Protein AF-A0A2R6H9Q8-F1 (afdb_monomer)

Structure (mmCIF, N/CA/C/O backbone):
data_AF-A0A2R6H9Q8-F1
#
_entry.id   AF-A0A2R6H9Q8-F1
#
loop_
_atom_site.group_PDB
_atom_site.id
_atom_site.type_symbol
_atom_site.label_atom_id
_atom_site.label_alt_id
_atom_site.label_comp_id
_atom_site.label_asym_id
_atom_site.label_entity_id
_atom_site.label_seq_id
_atom_site.pdbx_PDB_ins_code
_atom_site.Cartn_x
_atom_site.Cartn_y
_atom_site.Cartn_z
_atom_site.occupancy
_atom_site.B_iso_or_equiv
_atom_site.auth_seq_id
_atom_site.auth_comp_id
_atom_site.auth_asym_id
_atom_site.auth_atom_id
_atom_site.pdbx_PDB_model_num
ATOM 1 N N . MET A 1 1 ? -2.227 -6.342 26.561 1.00 48.22 1 MET A N 1
ATOM 2 C CA . MET A 1 1 ? -1.090 -5.835 25.767 1.00 48.22 1 MET A CA 1
ATOM 3 C C . MET A 1 1 ? -1.320 -6.201 24.305 1.00 48.22 1 MET A C 1
ATOM 5 O O . MET A 1 1 ? -1.030 -7.335 23.943 1.00 48.22 1 MET A O 1
ATOM 9 N N . PRO A 1 2 ? -1.917 -5.323 23.484 1.00 45.78 2 PRO A N 1
ATOM 10 C CA . PRO A 1 2 ? -1.997 -5.495 22.040 1.00 45.78 2 PRO A CA 1
ATOM 11 C C . PRO A 1 2 ? -1.032 -4.508 21.357 1.00 45.78 2 PRO A C 1
ATOM 13 O O . PRO A 1 2 ? -1.459 -3.516 20.785 1.00 45.78 2 PRO A O 1
ATOM 16 N N . ASP A 1 3 ? 0.275 -4.755 21.451 1.00 46.53 3 ASP A N 1
ATOM 17 C CA . ASP A 1 3 ? 1.310 -3.813 20.976 1.00 46.53 3 ASP A CA 1
ATOM 18 C C . ASP A 1 3 ? 2.026 -4.256 19.687 1.00 46.53 3 ASP A C 1
ATOM 20 O O . ASP A 1 3 ? 3.054 -3.694 19.316 1.00 46.53 3 ASP A O 1
ATOM 24 N N . VAL A 1 4 ? 1.527 -5.269 18.967 1.00 46.09 4 VAL A N 1
ATOM 25 C CA . VAL A 1 4 ? 2.305 -5.882 17.867 1.00 46.09 4 VAL A CA 1
ATOM 26 C C . VAL A 1 4 ? 1.468 -6.194 16.623 1.00 46.09 4 VAL A C 1
ATOM 28 O O . VAL A 1 4 ? 1.550 -7.289 16.081 1.00 46.09 4 VAL A O 1
ATOM 31 N N . LEU A 1 5 ? 0.659 -5.245 16.136 1.00 49.03 5 LEU A N 1
ATOM 32 C CA . LEU A 1 5 ? 0.044 -5.375 14.798 1.00 49.03 5 LEU A CA 1
ATOM 33 C C . LEU A 1 5 ? 0.422 -4.266 13.798 1.00 49.03 5 LEU A C 1
ATOM 35 O O . LEU A 1 5 ? 0.366 -4.508 12.599 1.00 49.03 5 LEU A O 1
ATOM 39 N N . ALA A 1 6 ? 0.884 -3.091 14.241 1.00 49.84 6 ALA A N 1
ATOM 40 C CA . ALA A 1 6 ? 1.056 -1.928 13.355 1.00 49.84 6 ALA A CA 1
ATOM 41 C C . ALA A 1 6 ? 2.492 -1.665 12.842 1.00 49.84 6 ALA A C 1
ATOM 43 O O . ALA A 1 6 ? 2.692 -0.739 12.064 1.00 49.84 6 ALA A O 1
ATOM 44 N N . ARG A 1 7 ? 3.506 -2.448 13.249 1.00 47.06 7 ARG A N 1
ATOM 45 C CA . ARG A 1 7 ? 4.923 -2.175 12.897 1.00 47.06 7 ARG A CA 1
ATOM 46 C C . ARG A 1 7 ? 5.507 -3.007 11.755 1.00 47.06 7 ARG A C 1
ATOM 48 O O . ARG A 1 7 ? 6.597 -2.684 11.312 1.00 47.06 7 ARG A O 1
ATOM 55 N N . ASN A 1 8 ? 4.821 -4.046 11.278 1.00 50.00 8 ASN A N 1
ATOM 56 C CA . ASN A 1 8 ? 5.422 -4.990 10.322 1.00 50.00 8 ASN A CA 1
ATOM 57 C C . ASN A 1 8 ? 4.904 -4.867 8.883 1.00 50.00 8 ASN A C 1
ATOM 59 O O . ASN A 1 8 ? 5.374 -5.621 8.039 1.00 50.00 8 ASN A O 1
ATOM 63 N N . LEU A 1 9 ? 3.939 -3.980 8.609 1.00 55.06 9 LEU A N 1
ATOM 64 C CA . LEU A 1 9 ? 3.322 -3.808 7.281 1.00 55.06 9 LEU A CA 1
ATOM 65 C C . LEU A 1 9 ? 3.881 -2.623 6.485 1.00 55.06 9 LEU A C 1
ATOM 67 O O . LEU A 1 9 ? 3.851 -2.649 5.259 1.00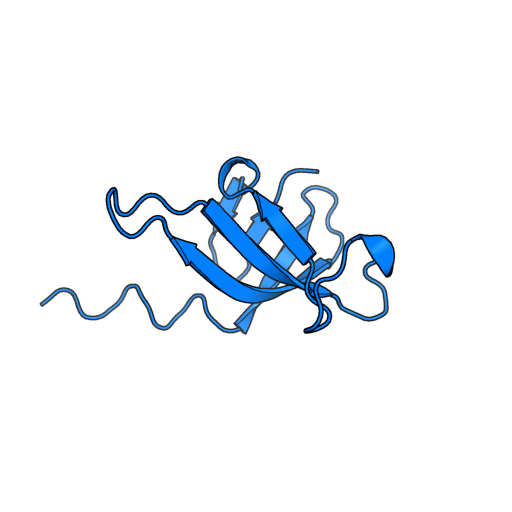 55.06 9 LEU A O 1
ATOM 71 N N . ILE A 1 10 ? 4.391 -1.610 7.183 1.00 57.75 10 ILE A N 1
ATOM 72 C CA . ILE A 1 10 ? 5.104 -0.477 6.588 1.00 57.75 10 ILE A CA 1
ATOM 73 C C . ILE A 1 10 ? 6.420 -1.038 6.022 1.00 57.75 10 ILE A C 1
ATOM 75 O O . ILE A 1 10 ? 7.067 -1.821 6.714 1.00 57.75 10 ILE A O 1
ATOM 79 N N . ASP A 1 11 ? 6.750 -0.712 4.769 1.00 64.19 11 ASP A N 1
ATOM 80 C CA . ASP A 1 11 ? 7.876 -1.266 3.983 1.00 64.19 11 ASP A CA 1
ATOM 81 C C . ASP A 1 11 ? 7.698 -2.686 3.406 1.00 64.19 11 ASP A C 1
ATOM 83 O O . ASP A 1 11 ? 8.664 -3.303 2.951 1.00 64.19 11 ASP A O 1
ATOM 87 N N . LYS A 1 12 ? 6.477 -3.235 3.348 1.00 81.94 12 LYS A N 1
ATOM 88 C CA . LYS A 1 12 ? 6.262 -4.497 2.618 1.00 81.94 12 LYS A CA 1
ATOM 89 C C . LYS A 1 12 ? 6.184 -4.290 1.110 1.00 81.94 12 LYS A C 1
ATOM 91 O O . LYS A 1 12 ? 5.484 -3.397 0.629 1.00 81.94 12 LYS A O 1
ATOM 96 N N . ALA A 1 13 ? 6.835 -5.191 0.377 1.00 87.38 13 ALA A N 1
ATOM 97 C CA . ALA A 1 13 ? 6.655 -5.314 -1.062 1.00 87.38 13 ALA A CA 1
ATOM 98 C C . ALA A 1 13 ? 5.205 -5.704 -1.386 1.00 87.38 13 ALA A C 1
ATOM 100 O O . ALA A 1 13 ? 4.599 -6.529 -0.692 1.00 87.38 13 ALA A O 1
ATOM 101 N N . VAL A 1 14 ? 4.662 -5.108 -2.438 1.00 89.31 14 VAL A N 1
ATOM 102 C CA . VAL A 1 14 ? 3.343 -5.397 -2.994 1.00 89.31 14 VAL A CA 1
ATOM 103 C C . VAL A 1 14 ? 3.550 -6.104 -4.324 1.00 89.31 14 VAL A C 1
ATOM 105 O O . VAL A 1 14 ? 4.244 -5.595 -5.203 1.00 89.31 14 VAL A O 1
ATOM 108 N N . ILE A 1 15 ? 2.956 -7.284 -4.451 1.00 91.31 15 ILE A N 1
ATOM 109 C CA . ILE A 1 15 ? 3.128 -8.183 -5.588 1.00 91.31 15 ILE A CA 1
ATOM 110 C C . ILE A 1 15 ? 1.748 -8.479 -6.181 1.00 91.31 15 ILE A C 1
ATOM 112 O O . ILE A 1 15 ? 0.790 -8.741 -5.447 1.00 91.31 15 ILE A O 1
ATOM 116 N N . GLY A 1 16 ? 1.630 -8.434 -7.503 1.00 89.88 16 GLY A N 1
ATOM 117 C CA . GLY A 1 16 ? 0.442 -8.885 -8.217 1.00 89.88 16 GLY A CA 1
ATOM 118 C C . GLY A 1 16 ? 0.276 -10.402 -8.126 1.00 89.88 16 GLY A C 1
ATOM 119 O O . GLY A 1 16 ? 1.240 -11.153 -7.977 1.00 89.88 16 GLY A O 1
ATOM 120 N N . SER A 1 17 ? -0.954 -10.896 -8.240 1.00 87.69 17 SER A N 1
ATOM 121 C CA . SER A 1 17 ? -1.239 -12.338 -8.284 1.00 87.69 17 SER A CA 1
ATOM 122 C C . SER A 1 17 ? -0.602 -13.058 -9.483 1.00 87.69 17 SER A C 1
ATOM 124 O O . SER A 1 17 ? -0.515 -14.283 -9.489 1.00 87.69 17 SER A O 1
ATOM 126 N N . ASP A 1 18 ? -0.154 -12.305 -10.488 1.00 85.50 18 ASP A N 1
ATOM 127 C CA . ASP A 1 18 ? 0.636 -12.759 -11.637 1.00 85.50 18 ASP A CA 1
ATOM 128 C C . ASP A 1 18 ? 2.151 -12.840 -11.354 1.00 85.50 18 ASP A C 1
ATOM 130 O O . ASP A 1 18 ? 2.912 -13.297 -12.205 1.00 85.50 18 ASP A O 1
ATOM 134 N N . GLY A 1 19 ? 2.591 -12.436 -10.157 1.00 85.94 19 GLY A N 1
ATOM 135 C CA .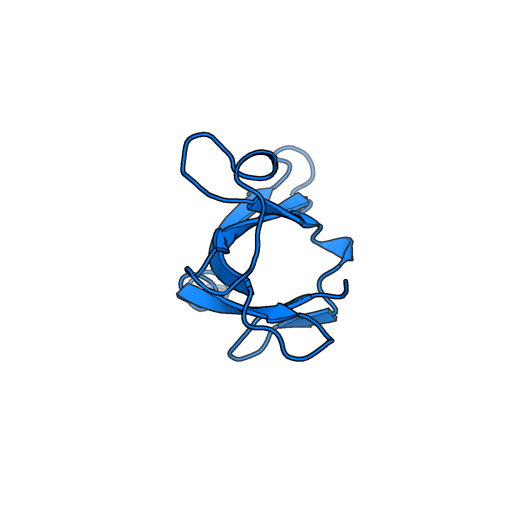 GLY A 1 19 ? 3.991 -12.415 -9.736 1.00 85.94 19 GLY A CA 1
ATOM 136 C C . GLY A 1 19 ? 4.735 -11.119 -10.066 1.00 85.94 19 GLY A C 1
ATOM 137 O O . GLY A 1 19 ? 5.937 -11.053 -9.818 1.00 85.94 19 GLY A O 1
ATOM 138 N N . SER A 1 20 ? 4.059 -10.101 -10.607 1.00 87.75 20 SER A N 1
ATOM 139 C CA . SER A 1 20 ? 4.668 -8.794 -10.879 1.00 87.75 20 SER A CA 1
ATOM 140 C C . SER A 1 20 ? 4.964 -8.025 -9.587 1.00 87.75 20 SER A C 1
ATOM 142 O O . SER A 1 20 ? 4.126 -7.956 -8.689 1.00 87.75 20 SER A O 1
ATOM 144 N N . GLU A 1 21 ? 6.152 -7.427 -9.472 1.00 90.12 21 GLU A N 1
ATOM 145 C CA . GLU A 1 21 ? 6.458 -6.512 -8.368 1.00 90.12 21 GLU A CA 1
ATOM 146 C C . GLU A 1 21 ? 5.871 -5.135 -8.677 1.00 90.12 21 GLU A C 1
ATOM 148 O O . GLU A 1 21 ? 6.296 -4.444 -9.601 1.00 90.12 21 GLU A O 1
ATOM 153 N N . LEU A 1 22 ? 4.852 -4.750 -7.911 1.00 90.19 22 LEU A N 1
ATOM 154 C CA . LEU A 1 22 ? 4.111 -3.514 -8.138 1.00 90.19 22 LEU A CA 1
ATOM 155 C C . LEU A 1 22 ? 4.763 -2.339 -7.416 1.00 90.19 22 LEU A C 1
ATOM 157 O O . LEU A 1 22 ? 4.755 -1.220 -7.916 1.00 90.19 22 LEU A O 1
ATOM 161 N N . GLY A 1 23 ? 5.321 -2.582 -6.230 1.00 92.44 23 GLY A N 1
ATOM 162 C CA . GLY A 1 23 ? 6.030 -1.555 -5.486 1.00 92.44 23 GLY A CA 1
ATOM 163 C C . GLY A 1 23 ? 6.063 -1.796 -3.987 1.00 92.44 23 GLY A C 1
ATOM 164 O O . GLY A 1 23 ? 5.994 -2.932 -3.521 1.00 92.44 23 GLY A O 1
ATOM 165 N N . THR A 1 24 ? 6.145 -0.7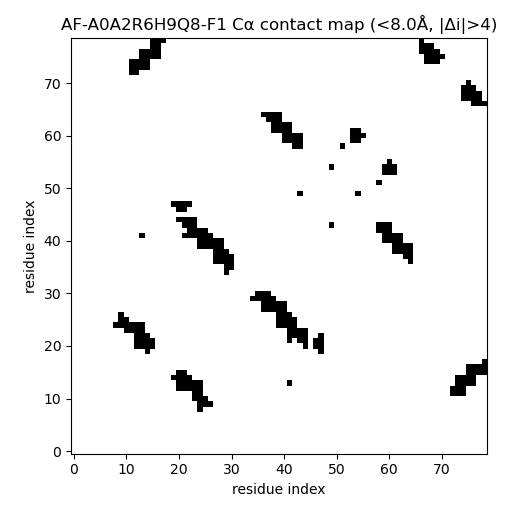15 -3.216 1.00 92.12 24 THR A N 1
ATOM 166 C CA . THR A 1 24 ? 6.234 -0.777 -1.752 1.00 92.12 24 THR A CA 1
ATOM 167 C C . THR A 1 24 ? 5.028 -0.111 -1.102 1.00 92.12 24 THR A C 1
ATOM 169 O O . THR A 1 24 ? 4.675 1.031 -1.417 1.00 92.12 24 THR A O 1
ATOM 172 N N . LEU A 1 25 ? 4.403 -0.812 -0.153 1.00 90.44 25 LEU A N 1
ATOM 173 C CA . LEU A 1 25 ? 3.299 -0.278 0.634 1.00 90.44 25 LEU A CA 1
ATOM 174 C C . LEU A 1 25 ? 3.789 0.894 1.488 1.00 90.44 25 LEU A C 1
ATOM 176 O O . LEU A 1 25 ? 4.606 0.720 2.391 1.00 90.44 25 LEU A O 1
ATOM 180 N N . SER A 1 26 ? 3.265 2.084 1.209 1.00 87.12 26 SER A N 1
ATOM 181 C CA . SER A 1 26 ? 3.632 3.310 1.921 1.00 87.12 26 SER A CA 1
ATOM 182 C C . SER A 1 26 ? 2.689 3.593 3.083 1.00 87.12 26 SER A C 1
ATOM 184 O O . SER A 1 26 ? 3.131 3.915 4.181 1.00 87.12 26 SER A O 1
ATOM 186 N N . THR A 1 27 ? 1.379 3.480 2.857 1.00 88.25 27 THR A N 1
ATOM 187 C CA . THR A 1 27 ? 0.374 3.666 3.910 1.00 88.25 27 THR A CA 1
ATOM 188 C C . THR A 1 27 ? -0.945 2.989 3.543 1.00 88.25 27 THR A C 1
ATOM 190 O O . THR A 1 27 ? -1.107 2.483 2.434 1.00 88.25 27 THR A O 1
ATOM 193 N N . ILE A 1 28 ? -1.894 2.972 4.475 1.00 88.69 28 ILE 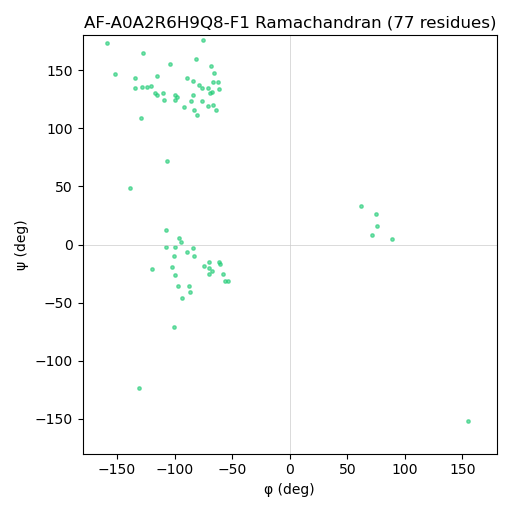A N 1
ATOM 194 C CA . ILE A 1 28 ? -3.245 2.447 4.280 1.00 88.69 28 ILE A CA 1
ATOM 195 C C . ILE A 1 28 ? -4.230 3.526 4.723 1.00 88.69 28 ILE A C 1
ATOM 197 O O . ILE A 1 28 ? -4.055 4.159 5.764 1.00 88.69 28 ILE A O 1
ATOM 201 N N . THR A 1 29 ? -5.264 3.744 3.923 1.00 89.44 29 THR A N 1
ATOM 202 C CA . THR A 1 29 ? -6.375 4.629 4.270 1.00 89.44 29 THR A CA 1
ATOM 203 C C . THR A 1 29 ? -7.396 3.872 5.110 1.00 89.44 29 THR A C 1
ATOM 205 O O . THR A 1 29 ? -7.677 2.695 4.875 1.00 89.44 29 THR A O 1
ATOM 208 N N . MET A 1 30 ? -7.952 4.555 6.104 1.00 91.50 30 MET A N 1
ATOM 209 C CA . MET A 1 30 ? -8.957 4.012 7.006 1.00 91.50 30 MET A CA 1
ATOM 210 C C . MET A 1 30 ? -10.077 5.031 7.149 1.00 91.50 30 MET A C 1
ATOM 212 O O . MET A 1 30 ? -9.814 6.219 7.339 1.00 91.50 30 MET A O 1
ATOM 216 N N . ASP A 1 31 ? -11.312 4.559 7.071 1.00 88.25 31 ASP A N 1
ATOM 217 C CA . ASP A 1 31 ? -12.487 5.337 7.416 1.00 88.25 31 ASP A CA 1
ATOM 218 C C . ASP A 1 31 ? -12.470 5.625 8.933 1.00 88.25 31 ASP A C 1
ATOM 220 O O . ASP A 1 31 ? -12.433 4.686 9.736 1.00 88.25 31 ASP A O 1
ATOM 224 N N . PRO A 1 32 ? -12.446 6.901 9.357 1.00 84.94 32 PRO A N 1
ATOM 225 C CA . PRO A 1 32 ? -12.274 7.258 10.763 1.00 84.94 32 PRO A CA 1
ATOM 226 C C . PRO A 1 32 ? -13.523 7.002 11.614 1.00 84.94 32 PRO A C 1
ATOM 228 O O . PRO A 1 32 ? -13.411 6.949 12.838 1.00 84.94 32 PRO A O 1
ATOM 231 N N . GLU A 1 33 ? -14.698 6.856 11.001 1.00 92.44 33 GLU A N 1
ATOM 232 C CA . GLU A 1 33 ? -15.962 6.647 11.710 1.00 92.44 33 GLU A CA 1
ATOM 233 C C . GLU A 1 33 ? -16.202 5.160 11.990 1.00 92.44 33 GLU A C 1
ATOM 235 O O . GLU A 1 33 ? -16.643 4.781 13.076 1.00 92.44 33 GLU A O 1
ATOM 240 N N . THR A 1 34 ? -15.885 4.305 11.020 1.00 91.38 34 THR A N 1
ATOM 241 C CA . THR A 1 34 ? -16.147 2.858 11.060 1.00 91.38 34 THR A CA 1
ATOM 242 C C . THR A 1 34 ? -14.908 2.026 11.382 1.00 91.38 34 THR A C 1
ATOM 244 O O . THR A 1 34 ? -15.031 0.866 11.777 1.00 91.38 34 THR A O 1
ATOM 247 N N . GLY A 1 35 ? -13.710 2.587 11.200 1.00 87.75 35 GLY A N 1
ATOM 248 C CA . GLY A 1 35 ? -12.444 1.857 11.270 1.00 87.75 35 GLY A CA 1
ATOM 249 C C . GLY A 1 35 ? -12.213 0.912 10.085 1.00 87.75 35 GLY A C 1
ATOM 250 O O . GLY A 1 35 ? -11.273 0.116 10.112 1.00 87.75 35 GLY A O 1
ATOM 251 N N . ALA A 1 36 ? -13.058 0.963 9.050 1.00 86.44 36 ALA A N 1
ATOM 252 C CA . ALA A 1 36 ? -12.903 0.139 7.861 1.00 86.44 36 ALA A CA 1
ATOM 253 C C . ALA A 1 36 ? -11.681 0.593 7.054 1.00 86.44 36 ALA A C 1
ATOM 255 O O . ALA A 1 36 ? -11.517 1.773 6.750 1.00 86.44 36 ALA A O 1
ATOM 256 N N . LEU A 1 37 ? -10.817 -0.347 6.681 1.00 87.88 37 LEU A N 1
ATOM 257 C CA . LEU A 1 37 ? -9.692 -0.049 5.802 1.00 87.88 37 LEU A CA 1
ATOM 258 C C . LEU A 1 37 ? -10.201 0.089 4.357 1.00 87.88 37 LEU A C 1
ATOM 260 O O . LEU A 1 37 ? -10.973 -0.752 3.897 1.00 87.88 37 LEU A O 1
ATOM 264 N N . GLY A 1 38 ? -9.759 1.125 3.641 1.00 88.88 38 GLY A N 1
ATOM 265 C CA . GLY A 1 38 ? -10.208 1.426 2.276 1.00 88.88 38 GLY A CA 1
ATOM 266 C C . GLY A 1 38 ? -9.216 0.972 1.209 1.00 88.88 38 GLY A C 1
ATOM 267 O O . GLY A 1 38 ? -9.447 0.010 0.475 1.00 88.88 38 GLY A O 1
ATOM 268 N N . HIS A 1 39 ? -8.083 1.665 1.142 1.00 91.50 39 HIS A N 1
ATOM 269 C CA . HIS A 1 39 ? -7.069 1.482 0.107 1.00 91.50 39 HIS A CA 1
ATOM 270 C C . HIS A 1 39 ? -5.659 1.433 0.679 1.00 91.50 39 HIS A C 1
ATOM 272 O O . HIS A 1 39 ? -5.316 2.188 1.589 1.00 91.50 39 HIS A O 1
ATOM 278 N N . LEU A 1 40 ? -4.830 0.589 0.079 1.00 90.12 40 LEU A N 1
ATOM 279 C CA . LEU A 1 40 ? -3.389 0.556 0.250 1.00 90.12 40 LEU A CA 1
ATOM 280 C C . LEU A 1 40 ? -2.774 1.557 -0.731 1.00 90.12 40 LEU A C 1
ATOM 282 O O . LEU A 1 40 ? -3.013 1.457 -1.931 1.00 90.12 40 LEU A O 1
ATOM 286 N N . LEU A 1 41 ? -1.992 2.512 -0.235 1.00 91.81 41 LEU A N 1
ATOM 287 C CA . LEU A 1 41 ? -1.228 3.431 -1.078 1.00 91.81 41 LEU A CA 1
ATOM 288 C C . LEU A 1 41 ? 0.163 2.854 -1.314 1.00 91.81 41 LEU A C 1
ATOM 290 O O . LEU A 1 41 ? 0.934 2.653 -0.367 1.00 91.81 41 LEU A O 1
ATOM 294 N N . VAL A 1 42 ? 0.473 2.594 -2.577 1.00 91.88 42 VAL A N 1
ATOM 295 C CA . VAL A 1 42 ? 1.683 1.897 -3.005 1.00 91.88 42 VAL A CA 1
ATOM 296 C C . VAL A 1 42 ? 2.547 2.853 -3.812 1.00 91.88 42 VAL A C 1
ATOM 298 O O . VAL A 1 42 ? 2.072 3.494 -4.746 1.00 91.88 42 VAL A O 1
ATOM 301 N N . THR A 1 43 ? 3.823 2.949 -3.444 1.00 92.19 43 THR A N 1
ATOM 302 C CA . THR A 1 43 ? 4.818 3.644 -4.265 1.00 92.19 43 THR A CA 1
ATOM 303 C C . THR A 1 43 ? 5.301 2.660 -5.328 1.00 92.19 43 THR A C 1
ATOM 305 O O . THR A 1 43 ? 5.878 1.634 -4.945 1.00 92.19 43 THR A O 1
ATOM 308 N N . PRO A 1 44 ? 5.053 2.914 -6.624 1.00 92.62 44 PRO A N 1
ATOM 309 C CA . PRO A 1 44 ? 5.431 2.002 -7.691 1.00 92.62 44 PRO A CA 1
ATOM 310 C C . PRO A 1 44 ? 6.951 1.891 -7.809 1.00 92.62 44 PRO A C 1
ATOM 312 O O . PRO A 1 44 ? 7.684 2.852 -7.566 1.00 92.62 44 PRO A O 1
ATOM 315 N N . HIS A 1 45 ? 7.437 0.716 -8.203 1.00 89.56 45 HIS A N 1
ATOM 316 C CA . HIS A 1 45 ? 8.816 0.581 -8.683 1.00 89.56 45 HIS A CA 1
ATOM 317 C C . HIS A 1 45 ? 8.903 1.010 -10.149 1.00 89.56 45 HIS A C 1
ATOM 319 O O . HIS A 1 45 ? 7.897 1.029 -10.856 1.00 89.56 45 HIS A O 1
ATOM 325 N N . ALA A 1 46 ? 10.107 1.344 -10.618 1.00 80.25 46 ALA A N 1
ATOM 326 C CA . ALA A 1 46 ? 10.316 1.836 -11.983 1.00 80.25 46 ALA A CA 1
ATOM 327 C C . ALA A 1 46 ? 9.796 0.865 -13.064 1.00 80.25 46 ALA A C 1
ATOM 329 O O . ALA A 1 46 ? 9.321 1.307 -14.107 1.00 80.25 46 ALA A O 1
ATOM 330 N N . ASP A 1 47 ? 9.829 -0.440 -12.786 1.00 80.31 47 ASP A N 1
ATOM 331 C CA . ASP A 1 47 ? 9.416 -1.500 -13.711 1.00 80.31 47 ASP A CA 1
ATOM 332 C C . ASP A 1 47 ? 7.954 -1.952 -13.525 1.00 80.31 47 ASP A C 1
ATOM 334 O O . ASP A 1 47 ? 7.491 -2.851 -14.226 1.00 80.31 47 ASP A O 1
ATOM 338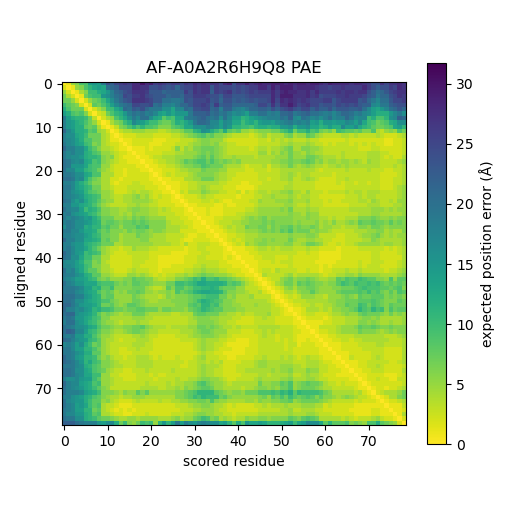 N N . ALA A 1 48 ? 7.199 -1.333 -12.607 1.00 81.62 48 ALA A N 1
ATOM 339 C CA . ALA A 1 48 ? 5.825 -1.737 -12.290 1.00 81.62 48 ALA A CA 1
ATOM 340 C C . ALA A 1 48 ? 4.816 -1.430 -13.413 1.00 81.62 48 ALA A C 1
ATOM 342 O O . ALA A 1 48 ? 3.697 -1.942 -13.396 1.00 81.62 48 ALA A O 1
ATOM 343 N N . GLY A 1 49 ? 5.198 -0.591 -14.385 1.00 80.12 49 GLY A N 1
ATOM 344 C CA . GLY A 1 49 ? 4.354 -0.247 -15.532 1.00 80.12 49 GLY A CA 1
ATOM 345 C C . GLY A 1 49 ? 3.052 0.457 -15.142 1.00 80.12 49 GLY A C 1
ATOM 346 O O . GLY A 1 49 ? 2.030 0.227 -15.783 1.00 80.12 49 GLY A O 1
ATOM 347 N N . VAL A 1 50 ? 3.079 1.255 -14.070 1.00 82.88 50 VAL A N 1
ATOM 348 C CA . VAL A 1 50 ? 1.938 2.070 -13.631 1.00 82.88 50 VAL A CA 1
ATOM 349 C C . VAL A 1 50 ? 1.938 3.378 -14.414 1.00 82.88 50 VAL A C 1
ATOM 351 O O . VAL A 1 50 ? 2.959 4.067 -14.467 1.00 82.88 50 VAL A O 1
ATOM 354 N N . ASP A 1 51 ? 0.802 3.717 -15.017 1.00 83.62 51 ASP A N 1
ATOM 355 C CA . ASP A 1 51 ? 0.634 4.977 -15.732 1.00 83.62 51 ASP A CA 1
ATOM 356 C C . ASP A 1 51 ? 0.696 6.165 -14.761 1.00 83.62 51 ASP A C 1
ATOM 358 O O . ASP A 1 51 ? 0.098 6.144 -13.686 1.00 83.62 51 ASP A O 1
ATOM 362 N N . GLU A 1 52 ? 1.358 7.256 -15.162 1.00 80.62 52 GLU A N 1
ATOM 363 C CA . GLU A 1 52 ? 1.462 8.476 -14.341 1.00 80.62 52 GLU A CA 1
ATOM 364 C C . GLU A 1 52 ? 0.084 9.064 -13.982 1.00 80.62 52 GLU A C 1
ATOM 366 O O . GLU A 1 52 ? -0.063 9.727 -12.960 1.00 80.62 52 GLU A O 1
ATOM 371 N N . ALA A 1 53 ? -0.940 8.787 -14.796 1.00 81.62 53 ALA A N 1
ATOM 372 C CA . ALA A 1 53 ? -2.321 9.201 -14.551 1.00 81.62 53 ALA A CA 1
ATOM 373 C C . ALA A 1 53 ? -2.999 8.457 -13.384 1.00 81.62 53 ALA A C 1
ATOM 375 O O . ALA A 1 53 ? -4.002 8.940 -12.860 1.00 81.62 53 ALA A O 1
ATOM 376 N N . GLU A 1 54 ? -2.486 7.289 -12.990 1.00 84.94 54 GLU A N 1
ATOM 377 C CA . GLU A 1 54 ? -2.982 6.512 -11.847 1.00 84.94 54 GLU A CA 1
ATOM 378 C C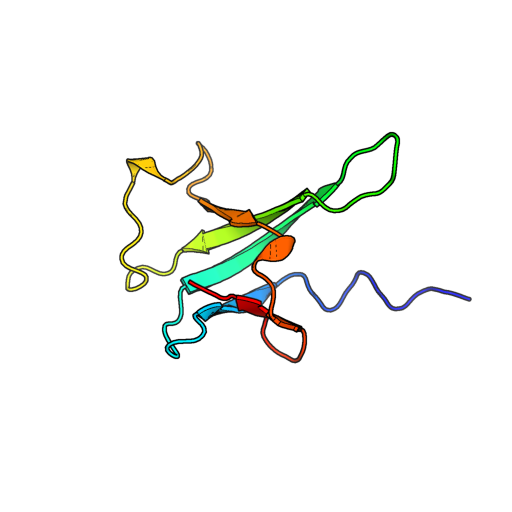 . GLU A 1 54 ? -2.293 6.903 -10.528 1.00 84.94 54 GLU A C 1
ATOM 380 O O . GLU A 1 54 ? -2.688 6.432 -9.456 1.00 84.94 54 GLU A O 1
ATOM 385 N N . LEU A 1 55 ? -1.271 7.763 -10.594 1.00 90.19 55 LEU A N 1
ATOM 386 C CA . LEU A 1 55 ? -0.511 8.224 -9.439 1.00 90.19 55 LEU A CA 1
ATOM 387 C C . LEU A 1 55 ? -1.130 9.479 -8.812 1.00 90.19 55 LEU A C 1
ATOM 389 O O . LEU A 1 55 ? -1.618 10.381 -9.491 1.00 90.19 55 LEU A O 1
ATOM 393 N N . ASP A 1 56 ? -1.073 9.545 -7.486 1.00 89.81 56 ASP A N 1
ATOM 394 C CA . ASP A 1 56 ? -1.382 10.738 -6.710 1.00 89.81 56 ASP A CA 1
ATOM 395 C C . ASP A 1 56 ? -0.246 11.777 -6.793 1.00 89.81 56 ASP A C 1
ATOM 397 O O . ASP A 1 56 ? 0.826 11.538 -7.349 1.00 89.81 56 ASP A O 1
ATOM 401 N N . GLU A 1 57 ? -0.450 12.945 -6.182 1.00 88.50 57 GLU A N 1
ATOM 402 C CA . GLU A 1 57 ? 0.554 14.022 -6.134 1.00 88.50 57 GLU A CA 1
ATOM 403 C C . GLU A 1 57 ? 1.865 13.614 -5.432 1.00 88.50 57 GLU A C 1
ATOM 405 O O . GLU A 1 57 ? 2.882 14.293 -5.560 1.00 88.50 57 GLU A O 1
ATOM 410 N N . SER A 1 58 ? 1.851 12.518 -4.668 1.00 87.88 58 SER A N 1
ATOM 411 C CA . SER A 1 58 ? 3.022 11.931 -4.011 1.00 87.88 58 SER A CA 1
ATOM 412 C C . SER A 1 58 ? 3.652 10.792 -4.825 1.00 87.88 58 SER A C 1
ATOM 414 O O . SER A 1 58 ? 4.576 10.147 -4.331 1.00 87.88 58 SER A O 1
ATOM 416 N N . GLY A 1 59 ? 3.172 10.531 -6.045 1.00 90.06 59 GLY A N 1
ATOM 417 C CA . GLY A 1 59 ? 3.665 9.468 -6.916 1.00 90.06 59 GLY A CA 1
ATOM 418 C C . GLY A 1 59 ? 3.215 8.067 -6.502 1.00 90.06 59 GLY A C 1
ATOM 419 O O . GLY A 1 59 ? 3.929 7.107 -6.772 1.00 90.06 59 GLY A O 1
ATOM 420 N N . ARG A 1 60 ? 2.079 7.921 -5.811 1.00 92.25 60 ARG A N 1
ATOM 421 C CA . ARG A 1 60 ? 1.562 6.629 -5.325 1.00 92.25 60 ARG A CA 1
ATOM 422 C C . ARG A 1 60 ? 0.252 6.276 -6.005 1.00 92.25 60 ARG A C 1
ATOM 424 O O . ARG A 1 60 ? -0.583 7.149 -6.197 1.00 92.25 60 ARG A O 1
ATOM 431 N N . PHE A 1 61 ? 0.013 4.998 -6.259 1.00 92.25 61 PHE A N 1
ATOM 432 C CA . PHE A 1 61 ? -1.292 4.520 -6.721 1.00 92.25 61 PHE A CA 1
ATOM 433 C C . PHE A 1 61 ? -2.060 3.838 -5.585 1.00 92.25 61 PHE A C 1
ATOM 435 O O . PHE A 1 61 ? -1.482 3.341 -4.611 1.00 92.25 61 PHE A O 1
ATOM 442 N N . ALA A 1 62 ? -3.385 3.826 -5.708 1.00 91.75 62 ALA A N 1
ATOM 443 C CA . ALA A 1 62 ? -4.280 3.231 -4.727 1.00 91.75 62 ALA A CA 1
ATOM 444 C C . ALA A 1 62 ? -4.694 1.815 -5.144 1.00 91.75 62 ALA A C 1
ATOM 446 O O . ALA A 1 62 ? -5.240 1.602 -6.223 1.00 91.75 62 ALA A O 1
ATOM 447 N N . VAL A 1 63 ? -4.511 0.851 -4.244 1.00 90.44 63 VAL A N 1
ATOM 448 C CA . VAL A 1 63 ? -5.006 -0.519 -4.402 1.00 90.44 63 VAL A CA 1
ATOM 449 C C . VAL A 1 63 ? -6.136 -0.763 -3.414 1.00 90.44 63 VAL A C 1
ATOM 451 O O . VAL A 1 63 ? -6.014 -0.474 -2.226 1.00 90.44 63 VAL A O 1
ATOM 454 N N . SER A 1 64 ? -7.2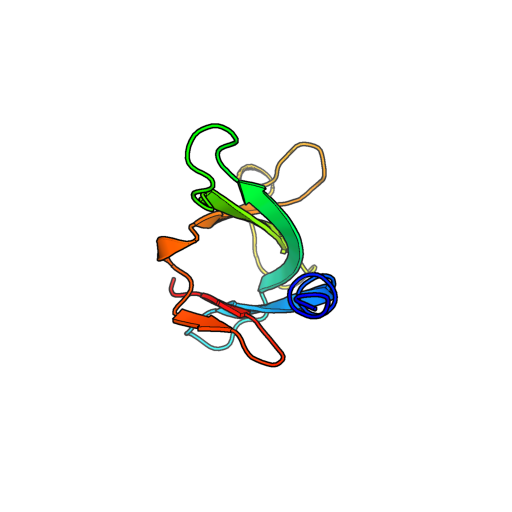61 -1.296 -3.886 1.00 91.06 64 SER A N 1
ATOM 455 C CA . SER A 1 64 ? -8.385 -1.650 -3.016 1.00 91.06 64 SER A CA 1
ATOM 456 C C . SER A 1 64 ? -7.992 -2.711 -1.990 1.00 91.06 64 SER A C 1
ATOM 458 O O . SER A 1 64 ? -7.426 -3.744 -2.347 1.00 91.06 64 SER A O 1
ATOM 460 N N . MET A 1 65 ? -8.373 -2.504 -0.724 1.00 88.69 65 MET A N 1
ATOM 461 C CA . MET A 1 65 ? -8.294 -3.543 0.311 1.00 88.69 65 MET A CA 1
ATOM 462 C C . MET A 1 65 ? -9.017 -4.828 -0.108 1.00 88.69 65 MET A C 1
ATOM 464 O O . MET A 1 65 ? -8.592 -5.915 0.268 1.00 88.69 65 MET A O 1
ATOM 468 N N . ALA A 1 66 ? -10.084 -4.721 -0.908 1.00 88.81 66 ALA A N 1
ATOM 469 C CA . ALA A 1 66 ? -10.838 -5.876 -1.394 1.00 88.81 66 ALA A CA 1
ATOM 470 C C . ALA A 1 66 ? -10.039 -6.750 -2.376 1.00 88.81 66 ALA A C 1
ATOM 472 O O . ALA A 1 66 ? -10.340 -7.931 -2.526 1.00 88.81 66 ALA A O 1
ATOM 473 N N . SER A 1 67 ? -9.019 -6.185 -3.027 1.00 89.38 67 SER A N 1
ATOM 474 C CA . SER A 1 67 ? -8.130 -6.916 -3.931 1.00 89.38 67 SER A CA 1
ATOM 475 C C . SER A 1 67 ? -7.012 -7.647 -3.188 1.00 89.38 67 SER A C 1
ATOM 477 O O . SER A 1 67 ? -6.304 -8.443 -3.797 1.00 89.38 67 SER A O 1
ATOM 479 N N . VAL A 1 68 ? -6.820 -7.408 -1.887 1.00 89.94 68 VAL A N 1
ATOM 480 C CA . VAL A 1 68 ? -5.772 -8.075 -1.108 1.00 89.94 68 VAL A CA 1
ATOM 481 C C . VAL A 1 68 ? -6.139 -9.541 -0.902 1.00 89.94 68 VAL A C 1
ATOM 483 O O . VAL A 1 68 ? -7.140 -9.869 -0.271 1.00 89.94 68 VAL A O 1
ATOM 486 N N . GLN A 1 69 ? -5.293 -10.434 -1.407 1.00 90.75 69 GLN A N 1
ATOM 487 C CA . GLN A 1 69 ? -5.492 -11.880 -1.310 1.00 90.75 69 GLN A CA 1
ATOM 488 C C . GLN A 1 69 ? -4.709 -12.492 -0.150 1.00 90.75 69 GLN A C 1
ATOM 490 O O . GLN A 1 69 ? -5.173 -13.435 0.491 1.00 90.75 69 GLN A O 1
ATOM 495 N N . ALA A 1 70 ? -3.511 -11.974 0.125 1.00 87.56 70 ALA A N 1
ATOM 496 C CA . ALA A 1 70 ? -2.663 -12.480 1.193 1.00 87.56 70 ALA A CA 1
ATOM 497 C C . ALA A 1 70 ? -1.755 -11.389 1.759 1.00 87.56 70 ALA A C 1
ATOM 499 O O . ALA A 1 70 ? -1.269 -10.520 1.039 1.00 87.56 70 ALA A O 1
ATOM 500 N N . VAL A 1 71 ? -1.485 -11.488 3.060 1.00 85.56 71 VAL A N 1
ATOM 501 C CA . VAL A 1 71 ? -0.541 -10.626 3.773 1.00 85.56 71 VAL A CA 1
ATOM 502 C C . VAL A 1 71 ? 0.421 -11.525 4.546 1.00 85.56 71 VAL A C 1
ATOM 504 O O . VAL A 1 71 ? 0.026 -12.182 5.510 1.00 85.56 71 VAL A O 1
ATOM 507 N N . LYS A 1 72 ? 1.676 -11.594 4.096 1.00 82.50 72 LYS A N 1
ATOM 508 C CA . LYS A 1 72 ? 2.771 -12.313 4.768 1.00 82.50 72 LYS A CA 1
ATOM 509 C C . LYS A 1 72 ? 3.986 -11.397 4.876 1.00 82.50 72 LYS A C 1
ATOM 511 O O . LYS A 1 72 ? 3.870 -10.303 5.411 1.00 82.50 72 LYS A O 1
ATOM 516 N N . ASP A 1 73 ? 5.140 -11.808 4.361 1.00 82.75 73 ASP A N 1
ATOM 517 C CA . ASP A 1 73 ? 6.320 -10.955 4.223 1.00 82.75 73 ASP A CA 1
ATOM 518 C C . ASP A 1 73 ? 6.118 -9.877 3.149 1.00 82.75 73 ASP A C 1
ATOM 520 O O . ASP A 1 73 ? 6.659 -8.784 3.282 1.00 82.75 73 ASP A O 1
ATOM 524 N N . HIS A 1 74 ? 5.241 -10.150 2.180 1.00 85.44 74 HIS A N 1
ATOM 525 C CA . HIS A 1 74 ? 4.750 -9.249 1.139 1.00 85.44 74 HIS A CA 1
ATOM 526 C C . HIS A 1 74 ? 3.211 -9.242 1.118 1.00 85.44 74 HIS A C 1
ATOM 528 O O . HIS A 1 74 ? 2.558 -10.113 1.710 1.00 85.44 74 HIS A O 1
ATOM 534 N N . VAL A 1 75 ? 2.633 -8.250 0.447 1.00 88.62 75 VAL A N 1
ATOM 535 C CA . VAL A 1 75 ? 1.192 -8.146 0.191 1.00 88.62 75 VAL A CA 1
ATOM 536 C C . VAL A 1 75 ? 0.919 -8.638 -1.224 1.00 88.62 75 VAL A C 1
ATOM 538 O O . VAL A 1 75 ? 1.504 -8.122 -2.169 1.00 88.62 75 VAL A O 1
ATOM 541 N N . VAL A 1 76 ? 0.035 -9.624 -1.372 1.00 91.19 76 VAL A N 1
ATOM 542 C CA . VAL A 1 76 ? -0.409 -10.117 -2.684 1.00 91.19 76 VAL A CA 1
ATOM 543 C C . VAL A 1 76 ? -1.757 -9.501 -3.018 1.00 91.19 76 VAL A C 1
ATOM 545 O O . VAL A 1 76 ? -2.690 -9.597 -2.212 1.00 91.19 76 VAL A O 1
ATOM 548 N N . VAL A 1 77 ? -1.874 -8.909 -4.204 1.00 91.69 77 VAL A N 1
ATOM 549 C CA . VAL A 1 77 ? -3.113 -8.289 -4.688 1.00 91.69 77 VAL A CA 1
ATOM 550 C C . VAL A 1 77 ? -3.585 -8.946 -5.981 1.00 91.69 77 VAL A C 1
ATOM 552 O O . VAL A 1 77 ? -2.796 -9.234 -6.876 1.00 91.69 77 VAL A O 1
ATOM 555 N N . GLY A 1 78 ? -4.886 -9.209 -6.064 1.00 84.94 78 GLY A N 1
ATOM 556 C CA . GLY A 1 78 ? -5.540 -9.689 -7.272 1.00 84.94 78 GLY A CA 1
ATOM 557 C C . GLY A 1 78 ? -5.717 -8.548 -8.263 1.00 84.94 78 GLY A C 1
ATOM 558 O O . GLY A 1 78 ? -6.330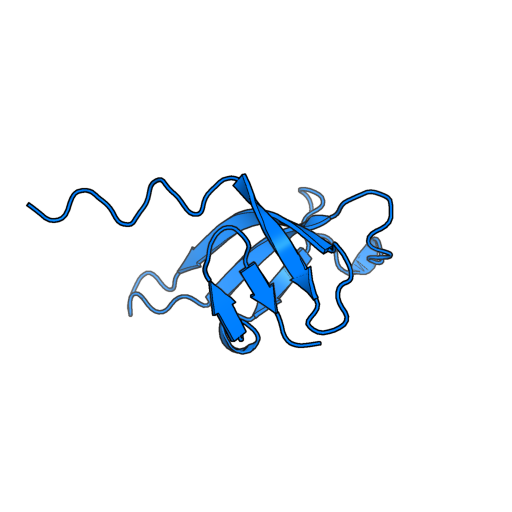 -7.535 -7.913 1.00 84.94 78 GLY A O 1
ATOM 559 N N . ARG A 1 79 ? -5.179 -8.730 -9.470 1.00 68.50 79 ARG A N 1
ATOM 560 C CA . ARG A 1 79 ? 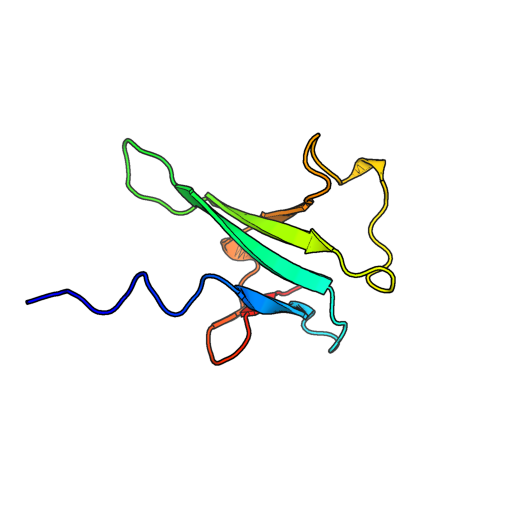-5.417 -7.862 -10.626 1.00 68.50 79 ARG A CA 1
ATOM 561 C C . ARG A 1 79 ? -6.484 -8.466 -11.532 1.00 68.50 79 ARG A C 1
ATOM 563 O O . ARG A 1 79 ? -6.499 -9.712 -11.661 1.00 68.50 79 ARG A O 1
#

Mean predicted aligned error: 7.06 Å

Sequence (79 aa):
MPDVLARNLIDKAVIGSDGSELGTLSTITMDPETGALGHLLVTPHADAGVDEAELDESGRFAVSMASVQAVKDHVVVGR

pLDDT: mean 82.67, std 13.53, range [45.78, 92.62]

Solvent-accessible surface area (backbone atoms only — not comparable to full-atom values): 4734 Å² total; per-residue (Å²): 139,91,86,82,78,83,78,77,58,63,75,19,44,30,29,38,72,87,71,46,61,40,25,34,34,68,50,70,45,60,43,87,88,78,66,47,70,51,31,38,34,26,38,59,42,94,82,36,78,74,58,77,86,60,35,47,100,85,57,26,34,77,41,56,50,86,33,53,75,45,79,72,86,39,36,33,29,60,125

Foldseek 3Di:
DPPPDPPQQAQAFEAEPVGQGFAGFHDWDADPVPRHTFWTWGQGDPPNPDDQVQADPVNTHTDGPVQFDDDDSHTYGYD

Nearest PDB structures (foldseek):
  8onw-assembly2_C  TM=8.774E-01  e=1.576E-07  Archaeoglobus fulgidus
  8qzo-assembly3_D  TM=8.921E-01  e=9.566E-07  Archaeoglobus fulgidus
  8onw-assembly3_D  TM=8.758E-01  e=6.192E-06  Archaeoglobus fulgidus
  8onw-assembly2_B  TM=8.040E-01  e=3.098E-05  Archaeoglobus fulgidus
  5o64-assembly1_H  TM=8.787E-01  e=7.270E-04  Blastochloris viridis

Radius of gyration: 12.8 Å; Cα contacts (8 Å, |Δi|>4): 146; chains: 1; bounding box: 26×27×42 Å

Secondary structure (DSSP, 8-state):
---SSSSSSTT-EEEETTS-EEEEEEEEEE-TTT--EEEEEEEE-TTS---GGG--TTS-EEEEGGGEEEESSSEEE--